Protein AF-A0A2V2PSI1-F1 (afdb_monomer_lite)

Structure (mmCIF, N/CA/C/O backbone):
data_AF-A0A2V2PSI1-F1
#
_entry.id   AF-A0A2V2PSI1-F1
#
loop_
_atom_site.group_PDB
_atom_site.id
_atom_site.type_symbol
_atom_site.label_atom_id
_atom_site.label_alt_id
_atom_site.label_comp_id
_atom_site.label_asym_id
_atom_site.label_entity_id
_atom_site.label_seq_id
_atom_site.pdbx_PDB_ins_code
_atom_site.Cartn_x
_atom_site.Cartn_y
_atom_site.Cartn_z
_atom_site.occupancy
_atom_site.B_iso_or_equiv
_atom_site.auth_seq_id
_atom_site.auth_comp_id
_atom_site.auth_asym_id
_atom_site.auth_atom_id
_atom_site.pdbx_PDB_model_num
ATOM 1 N N . MET A 1 1 ? 16.223 -12.845 -8.153 1.00 36.59 1 MET A N 1
ATOM 2 C CA . MET A 1 1 ? 16.515 -11.400 -8.047 1.00 36.59 1 MET A CA 1
ATOM 3 C C . MET A 1 1 ? 16.436 -11.001 -6.586 1.00 36.59 1 MET A C 1
ATOM 5 O O . MET A 1 1 ? 15.423 -11.258 -5.949 1.00 36.59 1 MET A O 1
ATOM 9 N N . ILE A 1 2 ? 17.535 -10.482 -6.042 1.00 44.00 2 ILE A N 1
ATOM 10 C CA . ILE A 1 2 ? 17.649 -10.066 -4.643 1.00 44.00 2 ILE A CA 1
ATOM 11 C C . ILE A 1 2 ? 17.001 -8.685 -4.555 1.00 44.00 2 ILE A C 1
ATOM 13 O O . ILE A 1 2 ? 17.621 -7.693 -4.924 1.00 44.00 2 ILE A O 1
ATOM 17 N N . PHE A 1 3 ? 15.739 -8.612 -4.128 1.00 54.31 3 PHE A N 1
ATOM 18 C CA . PHE A 1 3 ? 15.155 -7.335 -3.732 1.00 54.31 3 PHE A CA 1
ATOM 19 C C . PHE A 1 3 ? 15.972 -6.824 -2.546 1.00 54.31 3 PHE A C 1
ATOM 21 O O . PHE A 1 3 ? 15.907 -7.379 -1.447 1.00 54.31 3 PHE A O 1
ATOM 28 N N . SER A 1 4 ? 16.801 -5.810 -2.771 1.00 53.53 4 SER A N 1
ATOM 29 C CA . SER A 1 4 ? 17.510 -5.117 -1.706 1.00 53.53 4 SER A CA 1
ATOM 30 C C . SER A 1 4 ? 16.484 -4.727 -0.640 1.00 53.53 4 SER A C 1
ATOM 32 O O . SER A 1 4 ? 15.546 -3.993 -0.944 1.00 53.53 4 SER A O 1
ATOM 34 N N . LYS A 1 5 ? 16.670 -5.135 0.625 1.00 63.66 5 LYS A N 1
ATOM 35 C CA . LYS A 1 5 ? 15.861 -4.645 1.770 1.00 63.66 5 LYS A CA 1
ATOM 36 C C . LYS A 1 5 ? 15.811 -3.107 1.864 1.00 63.66 5 LYS A C 1
ATOM 38 O O . LYS A 1 5 ? 15.059 -2.561 2.666 1.00 63.66 5 LYS A O 1
ATOM 43 N N . ALA A 1 6 ? 16.644 -2.408 1.091 1.00 77.75 6 ALA A N 1
ATOM 44 C CA . ALA A 1 6 ? 16.714 -0.960 0.949 1.00 77.75 6 ALA A CA 1
ATOM 45 C C . ALA A 1 6 ? 15.662 -0.334 0.007 1.00 77.75 6 ALA A C 1
ATOM 47 O O . ALA A 1 6 ? 15.406 0.859 0.139 1.00 77.75 6 ALA A O 1
ATOM 48 N N . GLY A 1 7 ? 15.090 -1.100 -0.929 1.00 91.69 7 GLY A N 1
ATOM 49 C CA . GLY A 1 7 ? 14.196 -0.592 -1.978 1.00 91.69 7 GLY A CA 1
ATOM 50 C C . GLY A 1 7 ? 12.721 -0.527 -1.580 1.00 91.69 7 GLY A C 1
ATOM 51 O O . GLY A 1 7 ? 12.338 -0.920 -0.472 1.00 91.69 7 GLY A O 1
ATOM 52 N N . PHE A 1 8 ? 11.884 -0.071 -2.513 1.00 96.44 8 PHE A N 1
ATOM 53 C CA . PHE A 1 8 ? 10.436 0.030 -2.323 1.00 96.44 8 PHE A CA 1
ATOM 54 C C . PHE A 1 8 ? 9.818 -1.333 -2.008 1.00 96.44 8 PHE A C 1
ATOM 56 O O . PHE A 1 8 ? 9.030 -1.447 -1.072 1.00 96.44 8 PHE A O 1
ATOM 63 N N . GLY A 1 9 ? 10.256 -2.398 -2.687 1.00 96.25 9 GLY A N 1
ATOM 64 C CA . GLY A 1 9 ? 9.778 -3.755 -2.399 1.00 96.25 9 GLY A CA 1
ATOM 65 C C . GLY A 1 9 ? 10.063 -4.211 -0.959 1.00 96.25 9 GLY A C 1
ATOM 66 O O . GLY A 1 9 ? 9.247 -4.912 -0.353 1.00 96.25 9 GLY A O 1
ATOM 67 N N . GLY A 1 10 ? 11.189 -3.774 -0.384 1.00 96.19 10 GLY A N 1
ATOM 68 C CA . GLY A 1 10 ? 11.526 -4.003 1.023 1.00 96.19 10 GLY A CA 1
ATOM 69 C C . GLY A 1 10 ? 10.632 -3.204 1.973 1.00 96.19 10 GLY A C 1
ATOM 70 O O . GLY A 1 10 ? 10.107 -3.766 2.931 1.00 96.19 10 GLY A O 1
ATOM 71 N N . ALA A 1 11 ? 10.395 -1.924 1.672 1.00 97.12 11 ALA A N 1
ATOM 72 C CA . ALA A 1 11 ? 9.485 -1.079 2.445 1.00 97.12 11 ALA A CA 1
ATOM 73 C C . ALA A 1 11 ? 8.038 -1.612 2.434 1.00 97.12 11 ALA A C 1
ATOM 75 O O . ALA A 1 11 ? 7.388 -1.611 3.479 1.00 97.12 11 ALA A O 1
ATOM 76 N N . VAL A 1 12 ? 7.559 -2.142 1.300 1.00 97.88 12 VAL A N 1
ATOM 77 C CA . VAL A 1 12 ? 6.252 -2.820 1.196 1.00 97.88 12 VAL A CA 1
ATOM 78 C C . VAL A 1 12 ? 6.192 -4.040 2.108 1.00 97.88 12 VAL A C 1
ATOM 80 O O . VAL A 1 12 ? 5.220 -4.195 2.840 1.00 97.88 12 VAL A O 1
ATOM 83 N N . ALA A 1 13 ? 7.228 -4.885 2.115 1.00 97.81 13 ALA A N 1
ATOM 84 C CA . ALA A 1 13 ? 7.261 -6.067 2.975 1.00 97.81 13 ALA A CA 1
ATOM 85 C C . ALA A 1 13 ? 7.277 -5.714 4.471 1.00 97.81 13 ALA A C 1
ATOM 87 O O . ALA A 1 13 ? 6.554 -6.329 5.255 1.00 97.81 13 ALA A O 1
ATOM 88 N N . ASP A 1 14 ? 8.062 -4.707 4.861 1.00 97.00 14 ASP A N 1
ATOM 89 C CA . ASP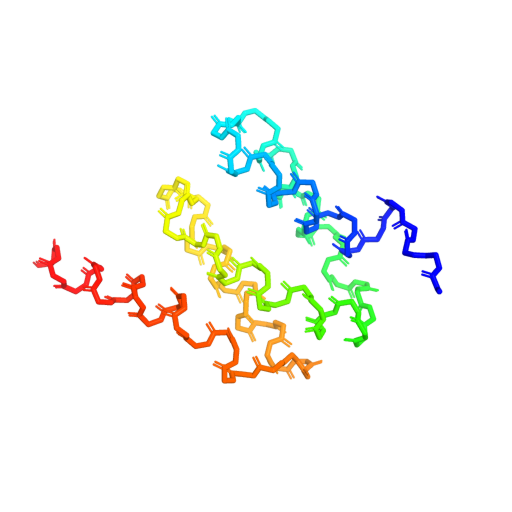 A 1 14 ? 8.109 -4.224 6.243 1.00 97.00 14 ASP A CA 1
ATOM 90 C C . ASP A 1 14 ? 6.758 -3.633 6.677 1.00 97.00 14 ASP A C 1
ATOM 92 O O . ASP A 1 14 ? 6.300 -3.886 7.794 1.00 97.00 14 ASP A O 1
ATOM 96 N N . PHE A 1 15 ? 6.113 -2.861 5.794 1.00 97.50 15 PHE A N 1
ATOM 97 C CA . PHE A 1 15 ? 4.816 -2.242 6.052 1.00 97.50 15 PHE A CA 1
ATOM 98 C C . PHE A 1 15 ? 3.706 -3.285 6.177 1.00 97.50 15 PHE A C 1
ATOM 100 O O . PHE A 1 15 ? 2.999 -3.296 7.181 1.00 97.50 15 PHE A O 1
ATOM 107 N N . GLU A 1 16 ? 3.597 -4.197 5.208 1.00 97.44 16 GLU A N 1
ATOM 108 C CA . GLU A 1 16 ? 2.640 -5.308 5.212 1.00 97.44 16 GLU A CA 1
ATOM 109 C C . GLU A 1 16 ? 2.776 -6.142 6.490 1.00 97.44 16 GLU A C 1
ATOM 111 O O . GLU A 1 16 ? 1.797 -6.329 7.214 1.00 97.44 16 GLU A O 1
ATOM 116 N N . GLY A 1 17 ? 3.997 -6.570 6.828 1.00 97.31 17 GLY A N 1
ATOM 117 C CA . GLY A 1 17 ? 4.249 -7.350 8.038 1.00 97.31 17 GLY A CA 1
ATOM 118 C C . GLY A 1 17 ? 3.873 -6.605 9.320 1.00 97.31 17 GLY A C 1
ATOM 119 O O . GLY A 1 17 ? 3.284 -7.194 10.225 1.00 97.31 17 GLY A O 1
ATOM 120 N N . ALA A 1 18 ? 4.166 -5.304 9.403 1.00 97.12 18 ALA A N 1
ATOM 121 C CA . ALA A 1 18 ? 3.820 -4.496 10.569 1.00 97.12 18 ALA A CA 1
ATOM 122 C C . ALA A 1 18 ? 2.310 -4.238 10.694 1.00 97.12 18 ALA A C 1
ATOM 124 O O . ALA A 1 18 ? 1.783 -4.278 11.803 1.00 97.12 18 ALA A O 1
ATOM 125 N N . VAL A 1 19 ? 1.610 -4.010 9.579 1.00 96.69 19 VAL A N 1
ATOM 126 C CA . VAL A 1 19 ? 0.149 -3.839 9.554 1.00 96.69 19 VAL A CA 1
ATOM 127 C C . VAL A 1 19 ? -0.551 -5.140 9.942 1.00 96.69 19 VAL A C 1
ATOM 129 O O . VAL A 1 19 ? -1.456 -5.123 10.774 1.00 96.69 19 VAL A O 1
ATOM 132 N N . VAL A 1 20 ? -0.107 -6.280 9.404 1.00 96.06 20 VAL A N 1
ATOM 133 C CA . VAL A 1 20 ? -0.650 -7.600 9.762 1.00 96.06 20 VAL A CA 1
ATOM 134 C C . VAL A 1 20 ? -0.418 -7.915 11.240 1.00 96.06 20 VAL A C 1
ATOM 136 O O . VAL A 1 20 ? -1.321 -8.436 11.889 1.00 96.06 20 VAL A O 1
ATOM 139 N N . ALA A 1 21 ? 0.746 -7.555 11.784 1.00 96.81 21 ALA A N 1
ATOM 140 C CA . ALA A 1 21 ? 1.061 -7.706 13.204 1.00 96.81 21 ALA A CA 1
ATOM 141 C C . ALA A 1 21 ? 0.420 -6.637 14.11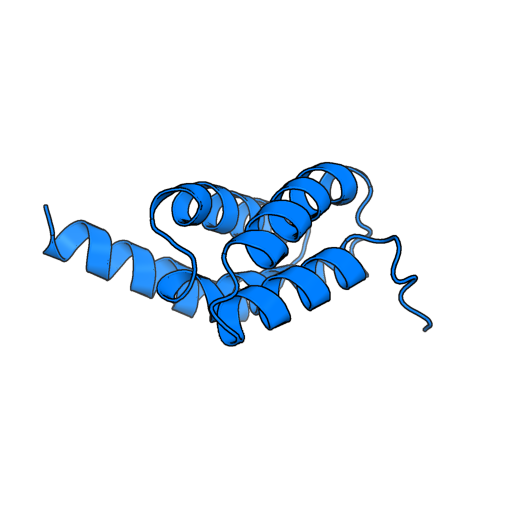2 1.00 96.81 21 ALA A C 1
ATOM 143 O O . ALA A 1 21 ? 0.646 -6.668 15.318 1.00 96.81 21 ALA A O 1
ATOM 144 N N . GLN A 1 22 ? -0.335 -5.682 13.552 1.00 94.25 22 GLN A N 1
ATOM 145 C CA . GLN A 1 22 ? -0.926 -4.545 14.272 1.00 94.25 22 GLN A CA 1
ATOM 146 C C . GLN A 1 22 ? 0.099 -3.712 15.070 1.00 94.25 22 GLN A C 1
ATOM 148 O O . GLN A 1 22 ? -0.223 -3.079 16.075 1.00 94.25 22 GLN A O 1
ATOM 153 N N . ASP A 1 23 ? 1.347 -3.661 14.601 1.00 95.88 23 ASP A N 1
ATOM 154 C CA . ASP A 1 23 ? 2.407 -2.861 15.210 1.00 95.88 23 ASP A CA 1
ATOM 155 C C . ASP A 1 23 ? 2.395 -1.443 14.620 1.00 95.88 23 ASP A C 1
ATOM 157 O O . ASP A 1 23 ? 2.971 -1.162 13.560 1.00 95.88 23 ASP A O 1
ATOM 161 N N . ALA A 1 24 ? 1.728 -0.524 15.320 1.00 91.69 24 ALA A N 1
ATOM 162 C CA . ALA A 1 24 ? 1.595 0.875 14.911 1.00 91.69 24 ALA A CA 1
ATOM 163 C C . ALA A 1 24 ? 2.954 1.591 14.779 1.00 91.69 24 ALA A C 1
ATOM 165 O O . ALA A 1 24 ? 3.158 2.406 13.877 1.00 91.69 24 ALA A O 1
ATOM 166 N N . LYS A 1 25 ? 3.921 1.268 15.646 1.00 93.94 25 LYS A N 1
ATOM 167 C CA . LYS A 1 25 ? 5.242 1.908 15.640 1.00 93.94 25 LYS A CA 1
ATOM 168 C C . LYS A 1 25 ? 6.053 1.467 14.426 1.00 93.94 25 LYS A C 1
ATOM 170 O O . LYS A 1 25 ? 6.690 2.296 13.773 1.00 93.94 25 LYS A O 1
ATOM 175 N N . ARG A 1 26 ? 6.050 0.168 14.116 1.00 95.50 26 ARG A N 1
ATOM 176 C CA . ARG A 1 26 ? 6.746 -0.373 12.941 1.00 95.50 26 ARG A CA 1
ATOM 177 C C . ARG A 1 26 ? 6.060 0.031 11.644 1.00 95.50 26 ARG A C 1
ATOM 179 O O . ARG A 1 26 ? 6.759 0.424 10.715 1.00 95.50 26 ARG A O 1
ATOM 186 N N . SER A 1 27 ? 4.730 0.002 11.592 1.00 95.00 27 SER A N 1
ATOM 187 C CA . SER A 1 27 ? 3.984 0.400 10.393 1.00 95.00 27 SER A CA 1
ATOM 188 C C . SER A 1 27 ? 4.149 1.891 10.098 1.00 95.00 27 SER A C 1
ATOM 190 O O . SER A 1 27 ? 4.364 2.243 8.944 1.00 95.00 27 SER A O 1
ATOM 192 N N . GLY A 1 28 ? 4.196 2.761 11.116 1.00 94.25 28 GLY A N 1
ATOM 193 C CA . GLY A 1 28 ? 4.521 4.181 10.939 1.00 94.25 28 GLY A CA 1
ATOM 194 C C . GLY A 1 28 ? 5.914 4.416 10.340 1.00 94.25 28 GLY A C 1
ATOM 195 O O . GLY A 1 28 ? 6.064 5.179 9.388 1.00 94.25 28 GLY A O 1
ATOM 196 N N . LYS A 1 29 ? 6.942 3.710 10.833 1.00 95.25 29 LYS A N 1
ATOM 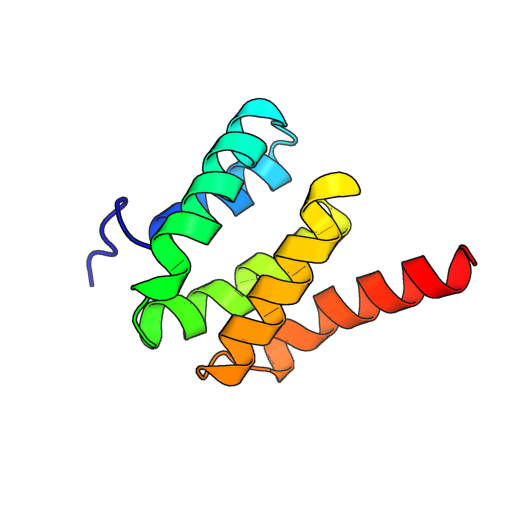197 C CA . LYS A 1 29 ? 8.299 3.789 10.257 1.00 95.25 29 LYS A CA 1
ATOM 198 C C . LYS A 1 29 ? 8.347 3.277 8.817 1.00 95.25 29 LYS A C 1
ATOM 200 O O . LYS A 1 29 ? 8.969 3.902 7.963 1.00 95.25 29 LYS A O 1
ATOM 205 N N . ALA A 1 30 ? 7.692 2.151 8.545 1.00 95.94 30 ALA A N 1
ATOM 206 C CA . ALA A 1 30 ? 7.646 1.576 7.206 1.00 95.94 30 ALA A CA 1
ATOM 207 C C . ALA A 1 30 ? 6.848 2.456 6.227 1.00 95.94 30 ALA A C 1
ATOM 209 O O . ALA A 1 30 ? 7.232 2.573 5.069 1.00 95.94 30 ALA A O 1
ATOM 210 N N . PHE A 1 31 ? 5.806 3.147 6.697 1.00 95.88 31 PHE A N 1
ATOM 211 C CA . PHE A 1 31 ? 5.030 4.105 5.907 1.00 95.88 31 PHE A CA 1
ATOM 212 C C . PHE A 1 31 ? 5.858 5.309 5.438 1.00 95.88 31 PHE A C 1
ATOM 214 O O . PHE A 1 31 ? 5.746 5.720 4.284 1.00 95.88 31 PHE A O 1
ATOM 221 N N . ILE A 1 32 ? 6.722 5.858 6.296 1.00 95.31 32 ILE A N 1
ATOM 222 C CA . ILE A 1 32 ? 7.676 6.908 5.892 1.00 95.31 32 ILE A CA 1
ATOM 223 C C . ILE A 1 32 ? 8.597 6.364 4.794 1.00 95.31 32 ILE A C 1
ATOM 225 O O . ILE A 1 32 ? 8.763 6.970 3.738 1.00 95.31 3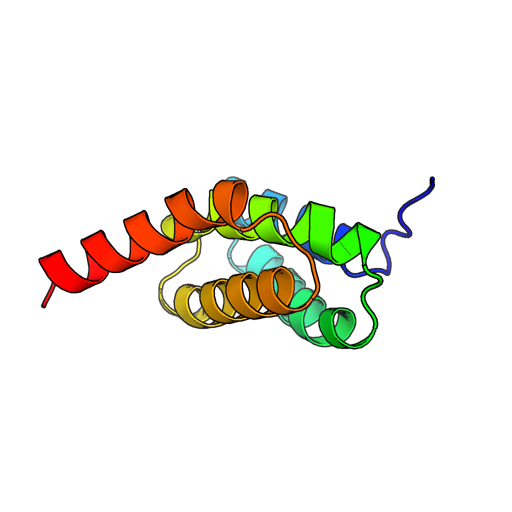2 ILE A O 1
ATOM 229 N N . ARG A 1 33 ? 9.113 5.152 5.001 1.00 95.94 33 ARG A N 1
ATOM 230 C CA . ARG A 1 33 ? 10.029 4.495 4.070 1.00 95.94 33 ARG A CA 1
ATOM 231 C C . ARG A 1 33 ? 9.396 4.192 2.707 1.00 95.94 33 ARG A C 1
ATOM 233 O O . ARG A 1 33 ? 10.075 4.296 1.688 1.00 95.94 33 ARG A O 1
ATOM 240 N N . LEU A 1 34 ? 8.107 3.846 2.668 1.00 96.19 34 LEU A N 1
ATOM 241 C CA . LEU A 1 34 ? 7.344 3.691 1.423 1.00 96.19 34 LEU A CA 1
ATOM 242 C C . LEU A 1 34 ? 7.372 4.981 0.598 1.00 96.19 34 LEU A C 1
ATOM 244 O O . LEU A 1 34 ? 7.697 4.941 -0.586 1.00 96.19 34 LEU A O 1
ATOM 248 N N . GLN A 1 35 ? 7.099 6.123 1.231 1.00 94.19 35 GLN A N 1
ATOM 249 C CA . GLN A 1 35 ? 7.091 7.428 0.563 1.00 94.19 35 GLN A CA 1
ATOM 250 C C . GLN A 1 35 ? 8.490 7.821 0.056 1.00 94.19 35 GLN A C 1
ATOM 252 O O . GLN A 1 35 ? 8.634 8.244 -1.089 1.00 94.19 35 GLN A O 1
ATOM 257 N N . GLU A 1 36 ? 9.536 7.608 0.859 1.00 95.19 36 GLU A N 1
ATOM 258 C CA . GLU A 1 36 ? 10.932 7.926 0.500 1.00 95.19 36 GLU A CA 1
ATOM 259 C C . GLU A 1 36 ? 11.503 7.060 -0.639 1.00 95.19 36 GLU A C 1
ATOM 261 O O . GLU A 1 36 ? 12.464 7.444 -1.322 1.00 95.19 36 GLU A O 1
ATOM 266 N N . THR A 1 37 ? 10.969 5.851 -0.816 1.00 96.38 37 THR A N 1
ATOM 267 C CA . THR A 1 37 ? 11.461 4.888 -1.812 1.00 96.38 37 THR A CA 1
ATOM 268 C C . THR A 1 37 ? 10.632 4.882 -3.092 1.00 96.38 37 THR A C 1
ATOM 270 O O . THR A 1 37 ? 11.197 4.620 -4.152 1.00 96.38 37 THR A O 1
ATOM 273 N N . PHE A 1 38 ? 9.347 5.254 -3.042 1.00 95.56 38 PHE A N 1
ATOM 274 C CA . PHE A 1 38 ? 8.433 5.224 -4.191 1.00 95.56 38 PHE A CA 1
ATOM 275 C C . PHE A 1 38 ? 8.965 5.966 -5.430 1.00 95.56 38 PHE A C 1
ATOM 277 O O . PHE A 1 38 ? 8.910 5.445 -6.547 1.00 95.56 38 PHE A O 1
ATOM 284 N N . GLY A 1 39 ? 9.537 7.162 -5.249 1.00 93.94 39 GLY A N 1
ATOM 285 C CA . GLY A 1 39 ? 10.056 7.970 -6.361 1.00 93.94 39 GLY A CA 1
ATOM 286 C C . GLY A 1 39 ? 11.201 7.307 -7.140 1.00 93.94 39 GLY A C 1
ATOM 287 O O . GLY A 1 39 ? 11.420 7.629 -8.301 1.00 93.94 39 GLY A O 1
ATOM 288 N N . ARG A 1 40 ? 11.905 6.352 -6.522 1.00 94.81 40 ARG A N 1
ATOM 289 C CA . ARG A 1 40 ? 13.022 5.600 -7.120 1.00 94.81 40 ARG A CA 1
ATOM 290 C C . ARG A 1 40 ? 12.661 4.149 -7.442 1.00 94.81 40 ARG A C 1
ATOM 292 O O . ARG A 1 40 ? 13.519 3.415 -7.921 1.00 94.81 40 ARG A O 1
ATOM 299 N N . ALA A 1 41 ? 11.428 3.735 -7.152 1.00 96.44 41 ALA A N 1
ATOM 300 C CA . ALA A 1 41 ? 10.979 2.370 -7.367 1.00 96.44 41 ALA A CA 1
ATOM 301 C C . ALA A 1 41 ? 10.989 2.030 -8.861 1.00 96.44 41 ALA A C 1
ATOM 303 O O . ALA A 1 41 ? 10.464 2.796 -9.679 1.00 96.44 41 ALA A O 1
ATOM 304 N N . GLY A 1 42 ? 11.573 0.881 -9.198 1.00 94.94 42 GLY A N 1
ATOM 305 C CA . GLY A 1 42 ? 11.519 0.335 -10.554 1.00 94.94 42 GLY A CA 1
ATOM 306 C C . GLY A 1 42 ? 10.163 -0.304 -10.864 1.00 94.94 42 GLY A C 1
ATOM 307 O O . GLY A 1 42 ? 9.419 -0.673 -9.955 1.00 94.94 42 GLY A O 1
ATOM 308 N N . GLU A 1 43 ? 9.861 -0.503 -12.148 1.00 94.88 43 GLU A N 1
ATOM 309 C CA . GLU A 1 43 ? 8.595 -1.099 -12.612 1.00 94.88 43 GLU A CA 1
ATOM 310 C C . GLU A 1 43 ? 8.293 -2.444 -11.938 1.00 94.88 43 GLU A C 1
ATOM 312 O O . GLU A 1 43 ? 7.188 -2.657 -11.452 1.00 94.88 43 GLU A O 1
ATOM 317 N N . THR A 1 44 ? 9.285 -3.332 -11.805 1.00 94.88 44 THR A N 1
ATOM 318 C CA . THR A 1 44 ? 9.102 -4.629 -11.130 1.00 94.88 44 THR A CA 1
ATOM 319 C C . THR A 1 44 ? 8.726 -4.482 -9.652 1.00 94.88 44 THR A C 1
ATOM 321 O O . THR A 1 44 ? 7.944 -5.278 -9.130 1.00 94.88 44 THR A O 1
ATOM 324 N N . GLU A 1 45 ? 9.268 -3.475 -8.958 1.00 96.12 45 GLU A N 1
ATOM 325 C CA . GLU A 1 45 ? 8.927 -3.221 -7.555 1.00 96.12 45 GLU A CA 1
ATOM 326 C C . GLU A 1 45 ? 7.505 -2.678 -7.417 1.00 96.12 45 GLU A C 1
ATOM 328 O O . GLU A 1 45 ? 6.793 -3.078 -6.498 1.00 96.12 45 GLU A O 1
ATOM 333 N N . LEU A 1 46 ? 7.078 -1.805 -8.331 1.00 97.25 46 LEU A N 1
ATOM 334 C CA . LEU A 1 46 ? 5.725 -1.248 -8.355 1.00 97.25 46 LEU A CA 1
ATOM 335 C C . LEU A 1 46 ? 4.696 -2.316 -8.729 1.00 97.25 46 LEU A C 1
ATOM 337 O O . LEU A 1 46 ? 3.684 -2.452 -8.039 1.00 97.25 46 LEU A O 1
ATOM 341 N N . PHE A 1 47 ? 5.005 -3.136 -9.738 1.00 96.62 47 PHE A N 1
ATOM 342 C CA . PHE A 1 47 ? 4.178 -4.257 -10.178 1.00 96.62 47 PHE A CA 1
ATOM 343 C C . PHE A 1 47 ? 3.886 -5.240 -9.044 1.00 96.62 47 PHE A C 1
ATOM 345 O O . PHE A 1 47 ? 2.745 -5.652 -8.844 1.00 96.62 47 PHE A O 1
ATOM 352 N N . ALA A 1 48 ? 4.908 -5.584 -8.257 1.00 96.06 48 ALA A N 1
ATOM 353 C CA . ALA A 1 48 ? 4.741 -6.449 -7.096 1.00 96.06 48 ALA A CA 1
ATOM 354 C C . ALA A 1 48 ? 4.150 -5.716 -5.877 1.00 96.06 48 ALA A C 1
ATOM 356 O O . ALA A 1 48 ? 3.438 -6.323 -5.075 1.00 96.06 48 ALA A O 1
ATOM 357 N N . GLY A 1 49 ? 4.476 -4.434 -5.701 1.00 97.38 49 GLY A N 1
ATOM 358 C CA . GLY A 1 49 ? 4.153 -3.655 -4.509 1.00 97.38 49 GLY A CA 1
ATOM 359 C C . GLY A 1 49 ? 2.705 -3.181 -4.446 1.00 97.38 49 GLY A C 1
ATOM 360 O O . GLY A 1 49 ? 2.086 -3.300 -3.390 1.00 97.38 49 GLY A O 1
ATOM 361 N N . GLY A 1 50 ? 2.146 -2.704 -5.562 1.00 98.06 50 GLY A N 1
ATOM 362 C CA . GLY A 1 50 ? 0.781 -2.168 -5.631 1.00 98.06 50 GLY A CA 1
ATOM 363 C C . GLY A 1 50 ? -0.279 -3.132 -5.077 1.00 98.06 50 GLY A C 1
ATOM 364 O O . GLY A 1 50 ? -0.946 -2.785 -4.098 1.00 98.06 50 GLY A O 1
ATOM 365 N N . PRO A 1 51 ? -0.382 -4.373 -5.598 1.00 98.50 51 PRO A N 1
ATOM 366 C CA . PRO A 1 51 ? -1.355 -5.351 -5.110 1.00 98.50 51 PRO A CA 1
ATOM 367 C C . PRO A 1 51 ? -1.184 -5.710 -3.629 1.00 98.50 51 PRO A C 1
ATOM 369 O O . PRO A 1 51 ? -2.166 -5.938 -2.926 1.00 98.50 51 PRO A O 1
ATOM 372 N N . ARG A 1 52 ? 0.057 -5.738 -3.127 1.00 98.00 52 ARG A N 1
ATOM 373 C CA . ARG A 1 52 ? 0.346 -6.041 -1.715 1.00 98.00 52 ARG A CA 1
ATOM 374 C C . ARG A 1 52 ? -0.104 -4.916 -0.790 1.00 98.00 52 ARG A C 1
ATOM 376 O O . ARG A 1 52 ? -0.715 -5.178 0.240 1.00 98.00 52 ARG A O 1
ATOM 383 N N . LEU A 1 53 ? 0.147 -3.664 -1.176 1.00 98.12 53 LEU A N 1
ATOM 384 C CA . LEU A 1 53 ? -0.350 -2.500 -0.442 1.00 98.12 53 LEU A CA 1
ATOM 385 C C . LEU A 1 53 ? -1.883 -2.456 -0.443 1.00 98.12 53 LEU A C 1
ATOM 387 O O . LEU A 1 53 ? -2.481 -2.234 0.609 1.00 98.12 53 LEU A O 1
ATOM 391 N N . ALA A 1 54 ? -2.517 -2.729 -1.588 1.00 98.31 54 ALA A N 1
ATOM 392 C CA . ALA A 1 54 ? -3.972 -2.777 -1.706 1.00 98.31 54 ALA A CA 1
ATOM 393 C C . ALA A 1 54 ? -4.595 -3.830 -0.774 1.00 98.31 54 ALA A C 1
ATOM 395 O O . ALA A 1 54 ? -5.580 -3.548 -0.092 1.00 98.31 54 ALA A O 1
ATOM 396 N N . ALA A 1 55 ? -3.989 -5.018 -0.692 1.00 97.44 55 ALA A N 1
ATOM 397 C CA . ALA A 1 55 ? -4.485 -6.135 0.110 1.00 97.44 55 ALA A CA 1
ATOM 398 C C . ALA A 1 55 ? -4.512 -5.863 1.625 1.00 97.44 55 ALA A C 1
ATOM 400 O O . ALA A 1 55 ? -5.254 -6.524 2.352 1.00 97.44 55 ALA A O 1
ATOM 401 N N . VAL A 1 56 ? -3.725 -4.901 2.121 1.00 96.56 56 VAL A N 1
ATOM 402 C CA . VAL A 1 56 ? -3.683 -4.560 3.552 1.00 96.56 56 VAL A CA 1
ATOM 403 C C . VAL A 1 56 ? -4.465 -3.299 3.920 1.00 96.56 56 VAL A C 1
ATOM 405 O O . VAL A 1 56 ? -4.553 -2.995 5.109 1.00 96.56 56 VAL A O 1
ATOM 408 N N . LEU A 1 57 ? -5.056 -2.578 2.957 1.00 95.62 57 LEU A N 1
ATOM 409 C CA . LEU A 1 57 ? -5.665 -1.253 3.172 1.00 95.62 57 LEU A CA 1
ATOM 410 C C . LEU A 1 57 ? -6.669 -1.200 4.332 1.00 95.62 57 LEU A C 1
ATOM 412 O O . LEU A 1 57 ? -6.593 -0.295 5.163 1.00 95.62 57 LEU A O 1
ATOM 416 N N . GLU A 1 58 ? -7.571 -2.174 4.446 1.00 93.56 58 GLU A N 1
ATOM 417 C CA . GLU A 1 58 ? -8.579 -2.202 5.520 1.00 93.56 58 GLU A CA 1
ATOM 418 C C . GLU A 1 58 ? -7.955 -2.323 6.920 1.00 93.56 58 GLU A C 1
ATOM 420 O O . GLU A 1 58 ? -8.498 -1.811 7.900 1.00 93.56 58 GLU A O 1
ATOM 425 N N . ARG A 1 59 ? -6.775 -2.947 7.014 1.00 94.06 59 ARG A N 1
ATOM 426 C CA . ARG A 1 59 ? -6.025 -3.129 8.265 1.00 94.06 59 ARG A CA 1
ATOM 427 C C . ARG A 1 59 ? -5.147 -1.928 8.607 1.00 94.06 59 ARG A C 1
ATOM 429 O O . ARG A 1 59 ? -4.715 -1.795 9.750 1.00 94.06 59 ARG A O 1
ATOM 436 N N . VAL A 1 60 ? -4.871 -1.052 7.640 1.00 93.75 60 VAL A N 1
ATOM 437 C CA . VAL A 1 60 ? -4.120 0.186 7.879 1.00 93.75 60 VAL A CA 1
ATOM 438 C C . VAL A 1 60 ? -4.965 1.116 8.760 1.00 93.75 60 VAL A C 1
ATOM 440 O O . VAL A 1 60 ? -6.154 1.276 8.478 1.00 93.75 60 VAL A O 1
ATOM 443 N N . PRO A 1 61 ? -4.404 1.757 9.805 1.00 86.56 61 PRO A N 1
ATOM 444 C CA . PRO A 1 61 ? -5.138 2.728 10.617 1.00 86.56 61 PRO A CA 1
ATOM 445 C C . PRO A 1 61 ? -5.696 3.896 9.781 1.00 86.56 61 PRO A C 1
ATOM 447 O O . PRO A 1 61 ? -5.072 4.262 8.782 1.00 86.56 61 PRO A O 1
ATOM 450 N N . PRO A 1 62 ? -6.812 4.537 10.188 1.00 83.00 62 PRO A N 1
ATOM 451 C CA . PRO A 1 62 ? -7.486 5.560 9.381 1.00 83.00 62 PRO A CA 1
ATOM 452 C C . PRO A 1 62 ? -6.578 6.690 8.876 1.00 83.00 62 PRO A C 1
ATOM 454 O O . PRO A 1 62 ? -6.693 7.078 7.719 1.00 83.00 62 PRO A O 1
ATOM 457 N N . GLY A 1 63 ? -5.640 7.165 9.707 1.00 83.06 63 GLY A N 1
ATOM 458 C CA . GLY A 1 63 ? -4.713 8.249 9.355 1.00 83.06 63 GLY A CA 1
ATOM 459 C C . GLY A 1 63 ? -3.906 7.984 8.072 1.00 83.06 63 GLY A C 1
ATOM 460 O O . GLY A 1 63 ? -4.092 8.691 7.086 1.00 83.06 63 GLY A O 1
ATOM 461 N N . PRO A 1 64 ? -3.019 6.971 8.038 1.00 89.81 64 PRO A N 1
ATOM 462 C CA . PRO A 1 64 ? -2.233 6.665 6.840 1.00 89.81 64 PRO A CA 1
ATOM 463 C C . PRO A 1 64 ? -3.029 5.986 5.714 1.00 89.81 64 PRO A C 1
ATOM 465 O O . PRO A 1 64 ? -2.560 5.988 4.577 1.00 89.81 64 PRO A O 1
ATOM 468 N N . ARG A 1 65 ? -4.211 5.407 5.983 1.00 93.50 65 ARG A N 1
ATOM 469 C CA . ARG A 1 65 ? -4.953 4.584 5.007 1.00 93.50 65 ARG A CA 1
ATOM 470 C C . ARG A 1 65 ? -5.213 5.303 3.683 1.00 93.50 65 ARG A C 1
ATOM 472 O O . ARG A 1 65 ? -4.975 4.717 2.631 1.00 93.50 65 ARG A O 1
ATOM 479 N N . ALA A 1 66 ? -5.647 6.562 3.729 1.00 91.62 66 ALA A N 1
ATOM 480 C CA . ALA A 1 66 ? -5.913 7.346 2.521 1.00 91.62 66 ALA A CA 1
ATOM 481 C C . ALA A 1 66 ? -4.647 7.540 1.669 1.00 91.62 66 ALA A C 1
ATOM 483 O O . ALA A 1 66 ? -4.675 7.349 0.456 1.00 91.62 66 ALA A O 1
ATOM 484 N N . VAL A 1 67 ? -3.511 7.843 2.303 1.00 94.00 67 VAL A N 1
ATOM 485 C CA . VAL A 1 67 ? -2.234 8.035 1.597 1.00 94.00 67 VAL A CA 1
ATOM 486 C C . VAL A 1 67 ? -1.721 6.718 1.012 1.00 94.00 67 VAL A C 1
ATOM 488 O O . VAL A 1 67 ? -1.202 6.699 -0.100 1.00 94.00 67 VAL A O 1
ATOM 491 N N . VAL A 1 68 ? -1.901 5.596 1.715 1.00 96.75 68 VAL A N 1
ATOM 492 C CA . VAL A 1 68 ? -1.558 4.273 1.169 1.00 96.75 68 VAL A CA 1
ATOM 493 C C . VAL A 1 68 ? -2.429 3.942 -0.047 1.00 96.75 68 VAL A C 1
ATOM 495 O O . VAL A 1 68 ? -1.906 3.425 -1.029 1.00 96.75 68 VAL A O 1
ATOM 498 N N . ALA A 1 69 ? -3.719 4.292 -0.040 1.00 96.88 69 ALA A N 1
ATOM 499 C CA . ALA A 1 69 ? -4.582 4.121 -1.210 1.00 96.88 69 ALA A CA 1
ATOM 500 C C . ALA A 1 69 ? -4.124 4.986 -2.403 1.00 96.88 69 ALA A C 1
ATOM 502 O O . ALA A 1 69 ? -4.105 4.501 -3.533 1.00 96.88 69 ALA A O 1
ATOM 503 N N . VAL A 1 70 ? -3.665 6.220 -2.160 1.00 96.25 70 VAL A N 1
ATOM 504 C CA . VAL A 1 70 ? -3.037 7.065 -3.196 1.00 96.25 70 VAL A CA 1
ATOM 505 C C . VAL A 1 70 ? -1.774 6.408 -3.757 1.00 96.25 70 VAL A C 1
ATOM 507 O O . VAL A 1 70 ? -1.599 6.362 -4.972 1.00 96.25 70 VAL A O 1
ATOM 510 N N . LEU A 1 71 ? -0.916 5.838 -2.902 1.00 97.25 71 LEU A N 1
ATOM 511 C CA . LEU A 1 71 ? 0.275 5.108 -3.351 1.00 97.25 71 LEU A CA 1
ATOM 512 C C . LEU A 1 71 ? -0.077 3.888 -4.210 1.00 97.25 71 LEU A C 1
ATOM 514 O O . LEU A 1 71 ? 0.637 3.609 -5.170 1.00 97.25 71 LEU A O 1
ATOM 518 N N . VAL A 1 72 ? -1.169 3.177 -3.905 1.00 98.31 72 VAL A N 1
ATOM 519 C CA . VAL A 1 72 ? -1.671 2.083 -4.755 1.00 98.31 72 VAL A CA 1
ATOM 520 C C . VAL A 1 72 ? -2.040 2.610 -6.143 1.00 98.31 72 VAL A C 1
ATOM 522 O O . VAL A 1 72 ? -1.582 2.043 -7.133 1.00 98.31 72 VAL A O 1
ATOM 525 N N . GLY A 1 73 ? -2.788 3.715 -6.229 1.00 97.50 73 GLY A N 1
ATOM 526 C CA . GLY A 1 73 ? -3.111 4.363 -7.507 1.00 97.50 73 GLY A CA 1
ATOM 527 C C . GLY A 1 73 ? -1.858 4.755 -8.294 1.00 97.50 73 GLY A C 1
ATOM 528 O O . GLY A 1 73 ? -1.715 4.393 -9.458 1.00 97.50 73 GLY A O 1
ATOM 529 N N . ALA A 1 74 ? -0.885 5.367 -7.621 1.00 97.19 74 ALA A N 1
ATOM 530 C CA . ALA A 1 74 ? 0.383 5.756 -8.231 1.00 97.19 74 ALA A CA 1
ATOM 531 C C . ALA A 1 74 ? 1.237 4.549 -8.686 1.00 97.19 74 ALA A C 1
ATOM 533 O O . ALA A 1 74 ? 2.027 4.663 -9.623 1.00 97.19 74 ALA A O 1
ATOM 534 N N . CYS A 1 75 ? 1.094 3.376 -8.053 1.00 98.00 75 CYS A N 1
ATOM 535 C CA . CYS A 1 75 ? 1.691 2.133 -8.554 1.00 98.00 75 CYS A CA 1
ATOM 536 C C . CYS A 1 75 ? 1.004 1.668 -9.846 1.00 98.00 75 CYS A C 1
ATOM 538 O O . CYS A 1 75 ? 1.694 1.259 -10.778 1.00 98.00 75 CYS A O 1
ATOM 540 N N . VAL A 1 76 ? -0.331 1.737 -9.914 1.00 98.38 76 VAL A N 1
ATOM 541 C CA . VAL A 1 76 ? -1.117 1.343 -11.099 1.00 98.38 76 VAL A CA 1
ATOM 542 C C . VAL A 1 76 ? -0.791 2.229 -12.300 1.00 98.38 76 VAL A C 1
ATOM 544 O O . VAL A 1 76 ? -0.511 1.709 -13.376 1.00 98.38 76 VAL A O 1
ATOM 547 N N . GLU A 1 77 ? -0.706 3.547 -12.108 1.00 97.69 77 GLU A N 1
ATOM 548 C CA . GLU A 1 77 ? -0.283 4.502 -13.151 1.00 97.69 77 GLU A CA 1
ATOM 549 C C . GLU A 1 77 ? 1.098 4.177 -13.743 1.00 97.69 77 GLU A C 1
ATOM 551 O O . GLU A 1 77 ? 1.403 4.546 -14.875 1.00 97.69 77 GLU A O 1
ATOM 556 N N . ARG A 1 78 ? 1.936 3.468 -12.980 1.00 96.31 78 ARG A N 1
ATOM 557 C CA . ARG A 1 78 ? 3.308 3.094 -13.339 1.00 96.31 78 ARG A CA 1
ATOM 558 C C . ARG A 1 78 ? 3.458 1.597 -13.634 1.00 96.31 78 ARG A C 1
ATOM 560 O O . ARG A 1 78 ? 4.564 1.067 -13.562 1.00 96.31 78 ARG A O 1
ATOM 567 N N . GLY A 1 79 ? 2.355 0.924 -13.969 1.00 93.94 79 GLY A N 1
ATOM 568 C CA . GLY A 1 79 ? 2.359 -0.434 -14.513 1.00 93.94 79 GLY A CA 1
ATOM 569 C C . GLY A 1 79 ? 2.009 -1.547 -13.530 1.00 93.94 79 GLY A C 1
ATOM 570 O O . GLY A 1 79 ? 2.118 -2.711 -13.904 1.00 93.94 79 GLY A O 1
ATOM 571 N N . ALA A 1 80 ? 1.583 -1.249 -12.298 1.00 97.75 80 ALA A N 1
ATOM 572 C CA . ALA A 1 80 ? 1.038 -2.287 -11.426 1.00 97.75 80 ALA A CA 1
ATOM 573 C C . ALA A 1 80 ? -0.303 -2.828 -11.936 1.00 97.75 80 ALA A C 1
ATOM 575 O O . ALA A 1 80 ? -1.101 -2.105 -12.527 1.00 97.75 80 ALA A O 1
ATOM 576 N N . ASP A 1 81 ? -0.553 -4.111 -11.672 1.00 97.00 81 ASP A N 1
ATOM 577 C CA . ASP A 1 81 ? -1.774 -4.804 -12.083 1.00 97.00 81 ASP A CA 1
ATOM 578 C C . ASP A 1 81 ? -3.014 -4.183 -11.414 1.00 97.00 81 ASP A C 1
ATOM 580 O O . ASP A 1 81 ? -3.250 -4.352 -10.210 1.00 97.00 81 ASP A O 1
ATOM 584 N N . ALA A 1 82 ? -3.798 -3.449 -12.206 1.00 97.50 82 ALA A N 1
ATOM 585 C CA . ALA A 1 82 ? -4.979 -2.736 -11.742 1.00 97.50 82 ALA A CA 1
ATOM 586 C C . ALA A 1 82 ? -6.063 -3.687 -11.219 1.00 97.50 82 ALA A C 1
ATOM 588 O O . ALA A 1 82 ? -6.696 -3.387 -10.205 1.00 97.50 82 ALA A O 1
ATOM 589 N N . GLU A 1 83 ? -6.247 -4.846 -11.857 1.00 98.12 83 GLU A N 1
ATOM 590 C CA . GLU A 1 83 ? -7.266 -5.827 -11.471 1.00 98.12 83 GLU A CA 1
ATOM 591 C C . GLU A 1 83 ? -6.955 -6.418 -10.099 1.00 98.12 83 GLU A C 1
ATOM 593 O O . GLU A 1 83 ? -7.847 -6.583 -9.268 1.00 98.12 83 GLU A O 1
ATOM 598 N N . ARG A 1 84 ? -5.675 -6.662 -9.809 1.00 98.00 84 ARG A N 1
ATOM 599 C CA . ARG A 1 84 ? -5.247 -7.141 -8.488 1.00 98.00 84 ARG A CA 1
ATOM 600 C C . ARG A 1 84 ? -5.261 -6.053 -7.414 1.00 98.00 84 ARG A C 1
ATOM 602 O O . ARG A 1 84 ? -5.391 -6.383 -6.236 1.00 98.00 84 ARG A O 1
ATOM 609 N N . CYS A 1 85 ? -5.129 -4.779 -7.784 1.00 98.38 85 CYS A N 1
ATOM 610 C CA . CYS A 1 85 ? -5.218 -3.655 -6.843 1.00 98.38 85 CYS A CA 1
ATOM 611 C C . CYS A 1 85 ? -6.669 -3.278 -6.497 1.00 98.38 85 CYS A C 1
ATOM 613 O O . CYS A 1 85 ? -6.952 -2.874 -5.366 1.00 98.38 85 CYS A O 1
ATOM 615 N N . ALA A 1 86 ? -7.590 -3.401 -7.456 1.00 97.81 86 ALA A N 1
ATOM 616 C CA . ALA A 1 86 ? -8.950 -2.879 -7.351 1.00 97.81 86 ALA A CA 1
ATOM 617 C C . ALA A 1 86 ? -9.754 -3.389 -6.137 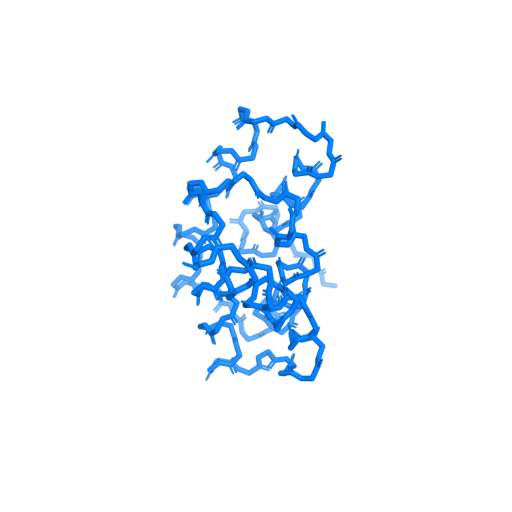1.00 97.81 86 ALA A C 1
ATOM 619 O O . ALA A 1 86 ? -10.381 -2.552 -5.483 1.00 97.81 86 ALA A O 1
ATOM 620 N N . PRO A 1 87 ? -9.735 -4.687 -5.756 1.00 97.06 87 PRO A N 1
ATOM 621 C CA . PRO A 1 87 ? -10.571 -5.185 -4.665 1.00 97.06 87 PRO A CA 1
ATOM 622 C C . PRO A 1 87 ? -10.349 -4.453 -3.338 1.00 97.06 87 PRO A C 1
ATOM 624 O O . PRO A 1 87 ? -11.317 -4.056 -2.694 1.00 97.06 87 PRO A O 1
ATOM 627 N N . GLY A 1 88 ? -9.088 -4.217 -2.954 1.00 95.81 88 GLY A N 1
ATOM 628 C CA . GLY A 1 88 ? -8.759 -3.538 -1.696 1.00 95.81 88 GLY A CA 1
ATOM 629 C C . GLY A 1 88 ? -9.160 -2.061 -1.687 1.00 95.81 88 GLY A C 1
ATOM 630 O O . GLY A 1 88 ? -9.664 -1.557 -0.685 1.00 95.81 88 GLY A O 1
ATOM 631 N N . VAL A 1 89 ? -8.989 -1.369 -2.819 1.00 96.25 89 VAL A N 1
ATOM 632 C CA . VAL A 1 89 ? -9.368 0.048 -2.959 1.00 96.25 89 VAL A CA 1
ATOM 633 C C . VAL A 1 89 ? -10.889 0.211 -2.947 1.00 96.25 89 VAL A C 1
ATOM 635 O O . VAL A 1 89 ? -11.413 1.048 -2.213 1.00 96.25 89 VAL A O 1
ATOM 638 N N . LEU A 1 90 ? -11.608 -0.606 -3.720 1.00 96.38 90 LEU A N 1
ATOM 639 C CA . LEU A 1 90 ? -13.068 -0.541 -3.815 1.00 96.38 90 LEU A CA 1
ATOM 640 C C . LEU A 1 90 ? -13.752 -0.955 -2.510 1.00 96.38 90 LEU A C 1
ATOM 642 O O . LEU A 1 90 ? -14.772 -0.370 -2.151 1.00 96.38 90 LEU A O 1
ATOM 646 N N . ALA A 1 91 ? -13.187 -1.914 -1.773 1.00 94.25 91 ALA A N 1
ATOM 647 C CA . ALA A 1 91 ? -13.689 -2.268 -0.451 1.00 94.25 91 ALA A CA 1
ATOM 648 C C . ALA A 1 91 ? -13.562 -1.091 0.534 1.00 94.25 91 ALA A C 1
ATOM 650 O O . ALA A 1 91 ? -14.537 -0.747 1.201 1.00 94.25 91 ALA A O 1
ATOM 651 N N . GLY A 1 92 ? -12.416 -0.399 0.537 1.00 90.19 92 GLY A N 1
ATOM 652 C CA . GLY A 1 92 ? -12.222 0.813 1.335 1.00 90.19 92 GLY A CA 1
ATOM 653 C C . GLY A 1 92 ? -13.165 1.957 0.947 1.00 90.19 92 GLY A C 1
ATOM 654 O O . GLY A 1 92 ? -13.706 2.624 1.830 1.00 90.19 92 GLY A O 1
ATOM 655 N N . LEU A 1 93 ? -13.404 2.160 -0.355 1.00 92.00 93 LEU A N 1
ATOM 656 C CA . LEU A 1 93 ? -14.380 3.137 -0.849 1.00 92.00 93 LEU A CA 1
ATOM 657 C C . LEU A 1 93 ? -15.792 2.810 -0.356 1.00 92.00 93 LEU A C 1
ATOM 659 O O . LEU A 1 93 ? -16.462 3.693 0.170 1.00 92.00 93 LEU A O 1
ATOM 663 N N . ARG A 1 94 ? -16.231 1.552 -0.484 1.00 94.00 94 ARG A N 1
ATOM 664 C CA . ARG A 1 94 ? -17.540 1.109 0.013 1.00 94.00 94 ARG A CA 1
ATOM 665 C C . ARG A 1 94 ? -17.701 1.433 1.498 1.00 94.00 94 ARG A C 1
ATOM 667 O O . ARG A 1 94 ? -18.669 2.090 1.854 1.00 94.00 94 ARG A O 1
ATOM 674 N N . THR A 1 95 ? -16.733 1.061 2.338 1.00 90.12 95 THR A N 1
ATOM 675 C CA . THR A 1 95 ? -16.779 1.365 3.779 1.00 90.12 95 THR A CA 1
ATOM 676 C C . THR A 1 95 ? -16.847 2.867 4.062 1.00 90.12 95 THR A C 1
ATOM 678 O O . THR A 1 95 ? -17.545 3.281 4.981 1.00 90.12 95 THR A O 1
ATOM 681 N N . ALA A 1 96 ? -16.135 3.694 3.290 1.00 88.62 96 ALA A N 1
ATOM 682 C CA . ALA A 1 96 ? -16.191 5.146 3.450 1.00 88.62 96 ALA A CA 1
ATOM 683 C C . ALA A 1 96 ? -17.568 5.721 3.078 1.00 88.62 96 ALA A C 1
ATOM 685 O O . ALA A 1 96 ? -18.053 6.611 3.767 1.00 88.62 96 ALA A O 1
ATOM 686 N N . LEU A 1 97 ? -18.195 5.202 2.018 1.00 93.31 97 LEU A N 1
ATOM 687 C CA . LEU A 1 97 ? -19.527 5.621 1.576 1.00 93.31 97 LEU A CA 1
ATOM 688 C C . LEU A 1 97 ? -20.634 5.164 2.534 1.00 93.31 97 LEU A C 1
ATOM 690 O O . LEU A 1 97 ? -21.581 5.904 2.755 1.00 93.31 97 LEU A O 1
ATOM 694 N N . GLU A 1 98 ? -20.517 3.970 3.115 1.00 93.56 98 GLU A N 1
ATOM 695 C CA . GLU A 1 98 ? -21.476 3.447 4.102 1.00 93.56 98 GLU A CA 1
ATOM 696 C C . GLU A 1 98 ? -21.444 4.214 5.435 1.00 93.56 98 GLU A C 1
ATOM 698 O O . GLU A 1 98 ? -22.406 4.158 6.198 1.00 93.56 98 GLU A O 1
ATOM 703 N N . GLY A 1 99 ? -20.339 4.904 5.732 1.00 85.94 99 GLY A N 1
ATOM 704 C CA . GLY A 1 99 ? -20.169 5.706 6.945 1.00 85.94 99 GLY A CA 1
ATOM 705 C C . GLY A 1 99 ? -20.453 7.205 6.788 1.00 85.94 99 GLY A C 1
ATOM 706 O O . GLY A 1 99 ? -20.212 7.937 7.750 1.00 85.94 99 GLY A O 1
ATOM 707 N N . ALA A 1 100 ? -20.884 7.660 5.606 1.00 80.12 100 ALA A N 1
ATOM 708 C CA . ALA A 1 100 ? -21.18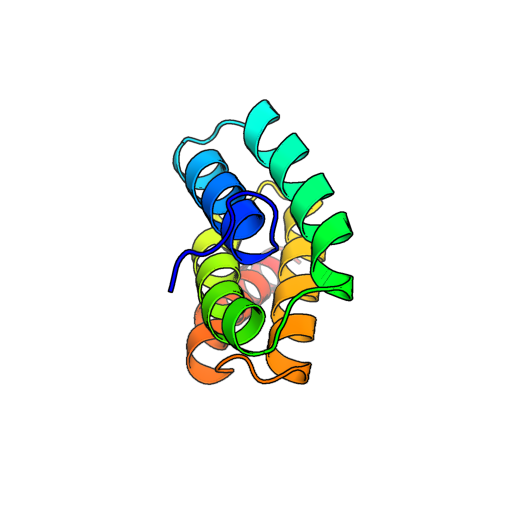9 9.061 5.288 1.00 80.12 100 ALA A CA 1
ATOM 709 C C . ALA A 1 100 ? -22.675 9.389 5.497 1.00 80.12 100 ALA A C 1
ATOM 711 O O . ALA A 1 100 ? -22.953 10.529 5.936 1.00 80.12 100 ALA A O 1
#

pLDDT: mean 92.69, std 10.6, range [36.59, 98.5]

Sequence (100 aa):
MIFSKAGFGGAVADFEGAVVAQDAKRSGKAFIRLQETFGRAGETELFAGGPRLAAVLERVPPGPRAVVAVLVGACVERGADAERCAPGVLAGLRTALEGA

Foldseek 3Di:
DDPPCQALLVLLVQLLVCLVVVPPVSNVVSLVSNVVHLVVHDLVSLQVRLLSLLVSLVSDPPVCSVVSLVSSVVSVVSPHDCVSNPVSNVVVVVVVVVVD

Radius of gyration: 12.74 Å; chains: 1; bounding box: 39×20×30 Å

Secondary structure (DSSP, 8-state):
----TTSHHHHHHHHHHHHHTT-HHHHHHHHHHHHHHHTT--HHHHHHHHHHHHHHGGGS-HHHHHHHHHHHHHHHTTT--HHHHHHHHHHHHHHHHHT-